Protein AF-A0A973Z3Z2-F1 (afdb_monomer)

Radius of gyration: 17.84 Å; Cα contacts (8 Å, |Δi|>4): 35; chains: 1; bounding box: 46×20×49 Å

Solvent-accessible surface area (backbone atoms only — not comparable to full-atom values): 4520 Å² total; per-residue (Å²): 132,64,73,69,58,58,52,52,49,50,39,52,52,50,27,52,52,50,30,51,47,48,50,52,53,51,48,48,50,52,50,53,52,43,43,71,77,59,44,89,61,76,78,54,73,68,56,56,55,45,47,73,46,48,52,60,51,52,25,51,52,50,25,53,52,52,39,48,52,54,52,53,62,72,69,50,84,76,82,124

pLDDT: mean 78.22, std 9.06, range [47.97, 91.5]

Mean predicted aligned error: 8.39 Å

Sequence (80 aa):
MKPPVVLLLAIVGGAIAAYTTVLLVGGATLGILWLWVFGDDPWPKWVTKSFDILLPVGGLVLWAIFGWQIWLRFRGPRSA

Foldseek 3Di:
DPPVVVLVCCLVVVLVVLLVCCCVVVVVVVVVVCCVPPNPDDDDPVVVVCCVPCSVVVSVVSSVVSSVVSVVVVVPDPPD

Structure (mmCIF, N/CA/C/O backbone):
data_AF-A0A973Z3Z2-F1
#
_entry.id   AF-A0A973Z3Z2-F1
#
loop_
_atom_site.group_PDB
_atom_site.id
_atom_site.type_symbol
_atom_site.label_atom_id
_atom_site.label_alt_id
_atom_site.label_comp_id
_atom_site.label_asym_id
_atom_site.label_entity_id
_atom_site.label_seq_id
_atom_site.pdbx_PDB_ins_code
_atom_site.Cartn_x
_atom_site.Cartn_y
_atom_site.Cartn_z
_atom_site.occupancy
_atom_site.B_iso_or_equiv
_atom_site.auth_seq_id
_atom_site.auth_comp_id
_atom_site.auth_asym_id
_atom_site.auth_atom_id
_atom_site.pdbx_PDB_model_num
ATOM 1 N N . MET A 1 1 ? -10.977 -12.746 26.335 1.00 54.75 1 MET A N 1
ATOM 2 C CA . MET A 1 1 ? -10.113 -11.588 25.993 1.00 54.75 1 MET A CA 1
ATOM 3 C C . MET A 1 1 ? -10.908 -10.305 26.192 1.00 54.75 1 MET A C 1
ATOM 5 O O . MET A 1 1 ? -12.095 -10.311 25.895 1.00 54.75 1 MET A O 1
ATOM 9 N N . LYS A 1 2 ? -10.309 -9.231 26.725 1.00 62.72 2 LYS A N 1
ATOM 10 C CA . LYS A 1 2 ? -11.019 -7.951 26.907 1.00 62.72 2 LYS A CA 1
ATOM 11 C C . LYS A 1 2 ? -11.375 -7.363 25.523 1.00 62.72 2 LYS A C 1
ATOM 13 O O . LYS A 1 2 ? -10.504 -7.384 24.651 1.00 62.72 2 LYS A O 1
ATOM 18 N N . PRO A 1 3 ? -12.585 -6.806 25.315 1.00 66.75 3 PRO A N 1
ATOM 19 C CA . PRO A 1 3 ? -13.010 -6.234 24.031 1.00 66.75 3 PRO A CA 1
ATOM 20 C C . PRO A 1 3 ? -12.011 -5.261 23.365 1.00 66.75 3 PRO A C 1
ATOM 22 O O . PRO A 1 3 ? -11.855 -5.349 22.147 1.00 66.75 3 PRO A O 1
ATOM 25 N N . PRO A 1 4 ? -11.263 -4.398 24.089 1.00 69.50 4 PRO A N 1
ATOM 26 C CA . PRO A 1 4 ? -10.270 -3.520 23.460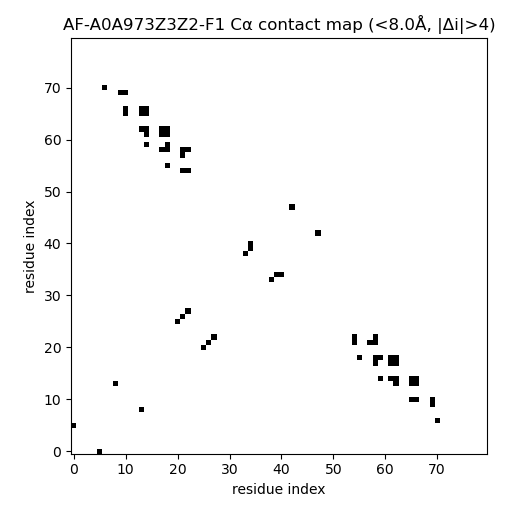 1.00 69.50 4 PRO A CA 1
ATOM 27 C C . PRO A 1 4 ? -9.094 -4.258 22.805 1.00 69.50 4 PRO A C 1
ATOM 29 O O . PRO A 1 4 ? -8.536 -3.756 21.836 1.00 69.50 4 PRO A O 1
ATOM 32 N N . VAL A 1 5 ? -8.721 -5.447 23.289 1.00 71.62 5 VAL A N 1
ATOM 33 C CA . VAL A 1 5 ? -7.576 -6.205 22.749 1.00 71.62 5 VAL A CA 1
ATOM 34 C C . VAL A 1 5 ? -7.906 -6.793 21.376 1.00 71.62 5 VAL A C 1
ATOM 36 O O . VAL A 1 5 ? -7.069 -6.786 20.479 1.00 71.62 5 VAL A O 1
ATOM 39 N N . VAL A 1 6 ? -9.148 -7.249 21.189 1.00 74.00 6 VAL A N 1
ATOM 40 C CA . VAL A 1 6 ? -9.637 -7.781 19.906 1.00 74.00 6 VAL A CA 1
ATOM 41 C C . VAL A 1 6 ? -9.702 -6.676 18.853 1.00 74.00 6 VAL A C 1
ATOM 43 O O . VAL A 1 6 ? -9.320 -6.889 17.707 1.00 74.00 6 VAL A O 1
ATOM 46 N N . LEU A 1 7 ? -10.127 -5.477 19.256 1.00 70.94 7 LEU A N 1
ATOM 47 C CA . LEU A 1 7 ? -10.157 -4.306 18.387 1.00 70.94 7 LEU A CA 1
ATOM 48 C C . LEU A 1 7 ? -8.748 -3.901 17.929 1.00 70.94 7 LEU A C 1
ATOM 50 O O . LEU A 1 7 ? -8.529 -3.658 16.746 1.00 70.94 7 LEU A O 1
ATOM 54 N N . LEU A 1 8 ? -7.791 -3.877 18.858 1.00 74.56 8 LEU A N 1
ATOM 55 C CA . LEU A 1 8 ? -6.389 -3.581 18.566 1.00 74.56 8 LEU A CA 1
ATOM 56 C C . LEU A 1 8 ? -5.797 -4.593 17.578 1.00 74.56 8 LEU A C 1
ATOM 58 O O . LEU A 1 8 ? -5.196 -4.197 16.585 1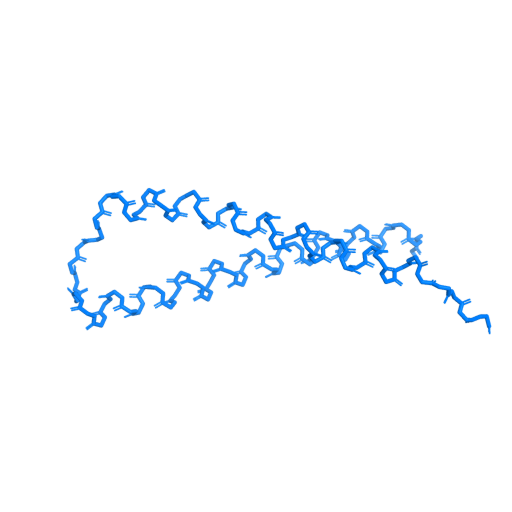.00 74.56 8 LEU A O 1
ATOM 62 N N . LEU A 1 9 ? -6.034 -5.889 17.798 1.00 75.81 9 LEU A N 1
ATOM 63 C CA . LEU A 1 9 ? -5.591 -6.948 16.888 1.00 75.81 9 LEU A CA 1
ATOM 64 C C . LEU A 1 9 ? -6.256 -6.863 15.510 1.00 75.81 9 LEU A C 1
ATOM 66 O O . LEU A 1 9 ? -5.584 -7.086 14.511 1.00 75.81 9 LEU A O 1
ATOM 70 N N . ALA A 1 10 ? -7.540 -6.509 15.431 1.00 72.31 10 ALA A N 1
ATOM 71 C CA . ALA A 1 10 ? -8.234 -6.342 14.156 1.00 72.31 10 ALA A CA 1
ATOM 72 C C . ALA A 1 10 ? -7.703 -5.138 13.362 1.00 72.31 10 ALA A C 1
ATOM 74 O O . ALA A 1 10 ? -7.514 -5.236 12.152 1.00 72.31 10 ALA A O 1
ATOM 75 N N . ILE A 1 11 ? -7.415 -4.020 14.035 1.00 74.94 11 ILE A N 1
ATOM 76 C CA . ILE A 1 11 ? -6.852 -2.823 13.398 1.00 74.94 11 ILE A CA 1
ATOM 77 C C . ILE A 1 11 ? -5.423 -3.088 12.925 1.00 74.94 11 ILE A C 1
ATOM 79 O O . ILE A 1 11 ? -5.092 -2.744 11.794 1.00 74.94 11 ILE A O 1
ATOM 83 N N . VAL A 1 12 ? -4.583 -3.701 13.764 1.00 78.19 12 VAL A N 1
ATOM 84 C CA . VAL A 1 12 ? -3.177 -3.988 13.432 1.00 78.19 12 VAL A CA 1
ATOM 85 C C . VAL A 1 12 ? -3.075 -5.107 12.394 1.00 78.19 12 VAL A C 1
ATOM 87 O O . VAL A 1 12 ? -2.363 -4.967 11.405 1.00 78.19 12 VAL A O 1
ATOM 90 N N . GLY A 1 13 ? -3.828 -6.195 12.558 1.00 76.94 13 GLY A N 1
ATOM 91 C CA . GLY A 1 13 ? -3.873 -7.296 11.595 1.00 76.94 13 GLY A CA 1
ATOM 92 C C . GLY A 1 13 ? -4.447 -6.864 10.245 1.00 76.94 13 GLY A C 1
ATOM 93 O O . GLY A 1 13 ? -3.878 -7.189 9.205 1.00 76.94 13 GLY A O 1
ATOM 94 N N . GLY A 1 14 ? -5.515 -6.058 10.252 1.00 73.12 14 GLY A N 1
ATOM 95 C CA . GLY A 1 14 ? -6.074 -5.448 9.045 1.00 73.12 14 GLY A CA 1
ATOM 96 C C . GLY A 1 14 ? -5.097 -4.490 8.357 1.00 73.12 14 GLY A C 1
ATOM 97 O O . GLY A 1 14 ? -5.015 -4.495 7.132 1.00 73.12 14 GLY A O 1
ATOM 98 N N . ALA A 1 15 ? -4.303 -3.734 9.130 1.00 68.62 15 ALA A N 1
ATOM 99 C CA . ALA A 1 15 ? -3.211 -2.894 8.622 1.00 68.62 15 ALA A CA 1
ATOM 100 C C . ALA A 1 15 ? -2.224 -3.685 7.797 1.00 68.62 15 ALA A C 1
ATOM 102 O O . ALA A 1 15 ? -1.958 -3.358 6.645 1.00 68.62 15 ALA A O 1
ATOM 103 N N . ILE A 1 16 ? -1.689 -4.729 8.422 1.00 77.94 16 ILE A N 1
ATOM 104 C CA . ILE A 1 16 ? -0.628 -5.534 7.854 1.00 77.94 16 ILE A CA 1
ATOM 105 C C . ILE A 1 16 ? -1.178 -6.225 6.613 1.00 77.94 16 ILE A C 1
ATOM 107 O O . ILE A 1 16 ? -0.562 -6.141 5.558 1.00 77.94 16 ILE A O 1
ATOM 111 N N . ALA A 1 17 ? -2.372 -6.814 6.683 1.00 75.56 17 ALA A N 1
ATOM 112 C CA . ALA A 1 17 ? -2.995 -7.465 5.537 1.00 75.56 17 ALA A CA 1
ATOM 113 C C . ALA A 1 17 ? -3.215 -6.503 4.356 1.00 75.56 17 ALA A C 1
ATOM 115 O O . ALA A 1 17 ? -2.828 -6.823 3.230 1.00 75.56 17 ALA A O 1
ATOM 116 N N . ALA A 1 18 ? -3.775 -5.313 4.597 1.00 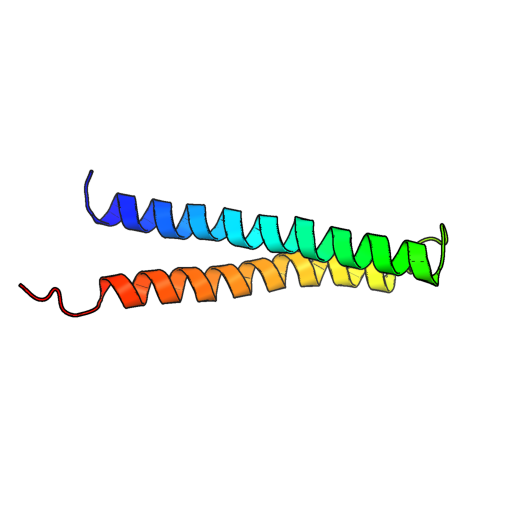71.62 18 ALA A N 1
ATOM 117 C CA . ALA A 1 18 ? -3.998 -4.315 3.552 1.00 71.62 18 ALA A CA 1
ATOM 118 C C . ALA A 1 18 ? -2.674 -3.821 2.950 1.00 71.62 18 ALA A C 1
ATOM 120 O O . ALA A 1 18 ? -2.515 -3.816 1.731 1.00 71.62 18 ALA A O 1
ATOM 121 N N . TYR A 1 19 ? -1.703 -3.485 3.802 1.00 72.56 19 TYR A N 1
ATOM 122 C CA . TYR A 1 19 ? -0.373 -3.038 3.396 1.00 72.56 19 TYR A CA 1
ATOM 123 C C . TYR A 1 19 ? 0.333 -4.073 2.514 1.00 72.56 19 TYR A C 1
ATOM 125 O O . TYR A 1 19 ? 0.797 -3.770 1.415 1.00 72.56 19 TYR A O 1
ATOM 133 N N . THR A 1 20 ? 0.349 -5.324 2.973 1.00 77.81 20 THR A N 1
ATOM 134 C CA . THR A 1 20 ? 1.008 -6.431 2.274 1.00 77.81 20 THR A CA 1
ATOM 135 C C . THR A 1 20 ? 0.314 -6.733 0.947 1.00 77.81 20 THR A C 1
ATOM 137 O O . THR A 1 20 ? 0.984 -6.983 -0.048 1.00 77.81 20 THR A O 1
ATOM 140 N N . THR A 1 21 ? -1.018 -6.639 0.891 1.00 80.38 21 THR A N 1
ATOM 141 C CA . THR A 1 21 ? -1.781 -6.828 -0.353 1.00 80.38 21 THR A CA 1
ATOM 142 C C . THR A 1 21 ? -1.441 -5.757 -1.387 1.00 80.38 21 THR A C 1
ATOM 144 O O . THR A 1 21 ? -1.217 -6.083 -2.546 1.00 80.38 21 THR A O 1
ATOM 147 N N . VAL A 1 22 ? -1.350 -4.487 -0.985 1.00 78.75 22 VAL A N 1
ATOM 148 C CA . VAL A 1 22 ? -1.004 -3.380 -1.895 1.00 78.75 22 VAL A CA 1
ATOM 149 C C . VAL A 1 22 ? 0.410 -3.537 -2.437 1.00 78.75 22 VAL A C 1
ATOM 151 O O . VAL A 1 22 ? 0.619 -3.387 -3.638 1.00 78.75 22 VAL A O 1
ATOM 154 N N . LEU A 1 23 ? 1.367 -3.885 -1.574 1.00 77.12 23 LEU A N 1
ATOM 155 C CA . LEU A 1 23 ? 2.743 -4.137 -1.989 1.00 77.12 23 LEU A CA 1
ATOM 156 C C . LEU A 1 23 ? 2.845 -5.317 -2.954 1.00 77.12 23 LEU A C 1
ATOM 158 O O . LEU A 1 23 ? 3.445 -5.184 -4.016 1.00 77.12 23 LEU A O 1
ATOM 162 N N . LEU A 1 24 ? 2.251 -6.459 -2.598 1.00 79.62 24 LEU A N 1
ATOM 163 C CA . LEU A 1 24 ? 2.354 -7.676 -3.397 1.00 79.62 24 LEU A CA 1
ATOM 164 C C . LEU A 1 24 ? 1.594 -7.543 -4.712 1.00 79.62 24 LEU A C 1
ATOM 166 O O . LEU A 1 24 ? 2.162 -7.792 -5.767 1.00 79.62 24 LEU A O 1
ATOM 170 N N . VAL A 1 25 ? 0.328 -7.130 -4.670 1.00 84.44 25 VAL A N 1
ATOM 171 C CA . VAL A 1 25 ? -0.517 -7.066 -5.867 1.00 84.44 25 VAL A CA 1
ATOM 172 C C . VAL A 1 25 ? -0.141 -5.864 -6.723 1.00 84.44 25 VAL A C 1
ATOM 174 O O . VAL A 1 25 ? 0.039 -6.014 -7.929 1.00 84.44 25 VAL A O 1
ATOM 177 N N . GLY A 1 26 ? 0.020 -4.683 -6.123 1.00 80.56 26 GLY A N 1
ATOM 178 C CA . GLY A 1 26 ? 0.399 -3.470 -6.846 1.00 80.56 26 GLY A CA 1
ATOM 179 C C . GLY A 1 26 ? 1.798 -3.587 -7.441 1.00 80.56 26 GLY A C 1
ATOM 180 O O . GLY A 1 26 ? 1.967 -3.386 -8.643 1.00 80.56 26 GLY A O 1
ATOM 181 N N . GLY A 1 27 ? 2.776 -3.995 -6.627 1.00 80.06 27 GLY A N 1
ATOM 182 C CA . GLY A 1 27 ? 4.151 -4.210 -7.071 1.00 80.06 27 GLY A CA 1
ATOM 183 C C . GLY A 1 27 ? 4.259 -5.283 -8.153 1.00 80.06 27 GLY A C 1
ATOM 184 O O . GLY A 1 27 ? 4.887 -5.037 -9.179 1.00 80.06 27 GLY A O 1
ATOM 185 N N . ALA A 1 28 ? 3.598 -6.435 -7.987 1.00 84.44 28 ALA A N 1
ATOM 186 C CA . ALA A 1 28 ? 3.623 -7.489 -9.002 1.00 84.44 28 ALA A CA 1
ATOM 187 C C . ALA A 1 28 ? 2.931 -7.063 -10.301 1.00 84.44 28 ALA A C 1
ATOM 189 O O . ALA A 1 28 ? 3.471 -7.300 -11.376 1.00 84.44 28 ALA A O 1
ATOM 190 N N . THR A 1 29 ? 1.772 -6.401 -10.224 1.00 88.38 29 THR A N 1
ATOM 191 C CA . THR A 1 29 ? 1.046 -5.950 -11.423 1.00 88.38 29 THR A CA 1
ATOM 192 C C . THR A 1 29 ? 1.879 -4.948 -12.210 1.00 88.38 29 THR A C 1
ATOM 194 O O . THR A 1 29 ? 2.021 -5.089 -13.419 1.00 88.38 29 THR A O 1
ATOM 197 N N . LEU A 1 30 ? 2.474 -3.967 -11.527 1.00 85.12 30 LEU A N 1
ATOM 198 C CA . LEU A 1 30 ? 3.336 -2.965 -12.151 1.00 85.12 30 LEU A CA 1
ATOM 199 C C . LEU A 1 30 ? 4.630 -3.584 -12.695 1.00 85.12 30 LEU A C 1
ATOM 201 O O . LEU A 1 30 ? 5.047 -3.233 -13.794 1.00 85.12 30 LEU A O 1
ATOM 205 N N . GLY A 1 31 ? 5.209 -4.545 -11.971 1.00 85.38 31 GLY A N 1
ATOM 206 C CA . GLY A 1 31 ? 6.333 -5.373 -12.414 1.00 85.38 31 GLY A CA 1
ATOM 207 C C . GLY A 1 31 ? 6.051 -6.094 -13.729 1.00 85.38 31 GLY A C 1
ATOM 208 O O . GLY A 1 31 ? 6.795 -5.948 -14.694 1.00 85.38 31 GLY A O 1
ATOM 209 N N . ILE A 1 32 ? 4.940 -6.830 -13.780 1.00 89.12 32 ILE A N 1
ATOM 210 C CA . ILE A 1 32 ? 4.511 -7.586 -14.961 1.00 89.12 32 ILE A CA 1
ATOM 211 C C . ILE A 1 32 ? 4.223 -6.643 -16.130 1.00 89.12 32 ILE A C 1
ATOM 213 O O . ILE A 1 32 ? 4.663 -6.911 -17.244 1.00 89.12 32 ILE A O 1
ATOM 217 N N . LEU A 1 33 ? 3.512 -5.536 -15.889 1.00 88.19 33 LEU A N 1
ATOM 218 C CA . LEU A 1 33 ? 3.182 -4.577 -16.944 1.00 88.19 33 LEU A CA 1
ATOM 219 C C . LEU A 1 33 ? 4.444 -3.955 -17.546 1.00 88.19 33 LEU A C 1
ATOM 221 O O . LEU A 1 33 ? 4.533 -3.795 -18.759 1.00 88.19 33 LEU A O 1
ATOM 225 N N . TRP A 1 34 ? 5.420 -3.622 -16.700 1.00 87.75 34 TRP A N 1
ATOM 226 C CA . TRP A 1 34 ? 6.690 -3.066 -17.147 1.00 87.75 34 TRP A CA 1
ATOM 227 C C . TRP A 1 34 ? 7.464 -4.061 -18.003 1.00 87.75 34 TRP A C 1
ATOM 229 O O . TRP A 1 34 ? 7.838 -3.723 -19.120 1.00 87.75 34 TRP A O 1
ATOM 239 N N . LEU A 1 35 ? 7.617 -5.300 -17.527 1.00 90.38 35 LEU A N 1
ATOM 240 C CA . LEU A 1 35 ? 8.265 -6.367 -18.292 1.00 90.38 35 LEU A CA 1
ATOM 241 C C . LEU A 1 35 ? 7.545 -6.637 -19.621 1.00 90.38 35 LEU A C 1
ATOM 243 O O . LEU A 1 35 ? 8.183 -6.960 -20.617 1.00 90.38 35 LEU A O 1
ATOM 247 N N . TRP A 1 36 ? 6.219 -6.488 -19.657 1.00 90.50 36 TRP A N 1
ATOM 248 C CA . TRP A 1 36 ? 5.435 -6.682 -20.874 1.00 90.50 36 TRP A CA 1
ATOM 249 C C . TRP A 1 36 ? 5.632 -5.560 -21.906 1.00 90.50 36 TRP A C 1
ATOM 251 O O . TRP A 1 36 ? 5.697 -5.847 -23.099 1.00 90.50 36 TRP A O 1
ATOM 261 N N . VAL A 1 37 ? 5.735 -4.298 -21.473 1.00 91.31 37 VAL A N 1
ATOM 262 C CA . VAL A 1 37 ? 5.882 -3.141 -22.381 1.00 91.31 37 VAL A CA 1
ATOM 263 C C . VAL A 1 37 ? 7.340 -2.864 -22.746 1.00 91.31 37 VAL A C 1
ATOM 265 O O . VAL A 1 37 ? 7.643 -2.595 -23.905 1.00 91.31 37 VAL A O 1
ATOM 268 N N . PHE A 1 38 ? 8.230 -2.892 -21.758 1.00 89.38 38 PHE A N 1
ATOM 269 C CA . PHE A 1 38 ? 9.618 -2.436 -21.867 1.00 89.38 38 PHE A CA 1
ATOM 270 C C . PHE A 1 38 ? 10.634 -3.582 -21.767 1.00 89.38 38 PHE A C 1
ATOM 272 O O . PHE A 1 38 ? 11.832 -3.354 -21.893 1.00 89.38 38 PHE A O 1
ATOM 279 N N . GLY A 1 39 ? 10.186 -4.825 -21.565 1.00 87.94 39 GLY A N 1
ATOM 280 C CA . GLY A 1 39 ? 11.094 -5.956 -21.399 1.00 87.94 39 GLY A CA 1
ATOM 281 C C . GLY A 1 39 ? 11.960 -5.799 -20.151 1.00 87.94 39 GLY A C 1
ATOM 282 O O . GLY A 1 39 ? 11.485 -5.366 -19.104 1.00 87.94 39 GLY A O 1
ATOM 283 N N . ASP A 1 40 ? 13.238 -6.144 -20.275 1.00 87.31 40 ASP A N 1
ATOM 284 C CA . ASP A 1 40 ? 14.206 -6.136 -19.169 1.00 87.31 40 ASP A CA 1
ATOM 285 C C . ASP A 1 40 ? 14.873 -4.760 -18.954 1.00 87.31 40 ASP A C 1
ATOM 287 O O . ASP A 1 40 ? 15.873 -4.638 -18.243 1.00 87.31 40 ASP A O 1
ATOM 291 N N . ASP A 1 41 ? 14.341 -3.707 -19.586 1.00 91.50 41 ASP A N 1
ATOM 292 C CA . ASP A 1 41 ? 14.875 -2.359 -19.427 1.00 91.50 41 ASP A CA 1
ATOM 293 C C . ASP A 1 41 ? 14.738 -1.883 -17.971 1.00 91.50 41 ASP A C 1
ATOM 295 O O . ASP A 1 41 ? 13.665 -1.998 -17.356 1.00 91.50 41 ASP A O 1
ATOM 299 N N . PRO A 1 42 ? 15.808 -1.301 -17.394 1.00 88.12 42 PRO A N 1
ATOM 300 C CA . PRO A 1 42 ? 15.798 -0.875 -16.010 1.00 88.12 42 PRO A CA 1
ATOM 301 C C . PRO A 1 42 ? 14.786 0.246 -15.797 1.00 88.12 42 PRO A C 1
ATOM 303 O O . PRO A 1 42 ? 14.661 1.188 -16.584 1.00 88.12 42 PRO A O 1
ATOM 306 N N . TRP A 1 43 ? 14.107 0.174 -14.656 1.00 86.38 43 TRP A N 1
ATOM 307 C CA . TRP A 1 43 ? 13.150 1.189 -14.254 1.00 86.38 43 TRP A CA 1
ATOM 308 C C . TRP A 1 43 ? 13.839 2.557 -14.163 1.00 86.38 43 TRP A C 1
ATOM 310 O O . TRP A 1 43 ? 14.889 2.682 -13.519 1.00 86.38 43 TRP A O 1
ATOM 320 N N . PRO A 1 44 ? 13.249 3.618 -14.737 1.00 88.19 44 PRO A N 1
ATOM 321 C CA . PRO A 1 44 ? 13.764 4.962 -14.571 1.00 88.19 44 PRO A CA 1
ATOM 322 C C . PRO A 1 44 ? 13.825 5.332 -13.087 1.00 88.19 44 PRO A C 1
ATOM 324 O O . PRO A 1 44 ? 12.904 5.040 -12.323 1.00 88.19 44 PRO A O 1
ATOM 327 N N . LYS A 1 45 ? 14.878 6.052 -12.683 1.00 87.81 45 LYS A N 1
ATOM 328 C 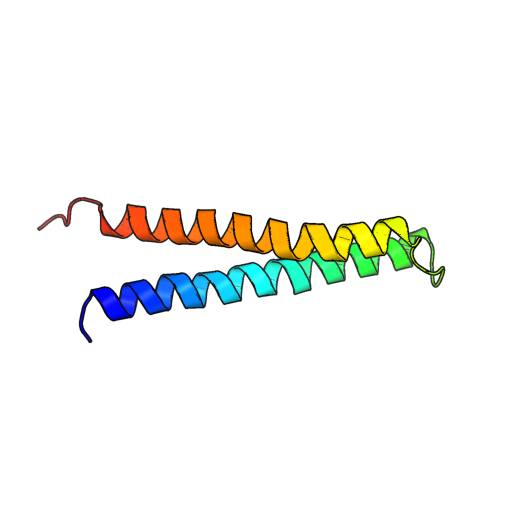CA . LYS A 1 45 ? 15.113 6.443 -11.277 1.00 87.81 45 LYS A CA 1
ATOM 329 C C . LYS A 1 45 ? 13.937 7.185 -10.631 1.00 87.81 45 LYS A C 1
ATOM 331 O O . LYS A 1 45 ? 13.760 7.142 -9.416 1.00 87.81 45 LYS A O 1
ATOM 336 N N . TRP A 1 46 ? 13.151 7.906 -11.430 1.00 82.38 46 TRP A N 1
ATOM 337 C CA . TRP A 1 46 ? 11.976 8.613 -10.932 1.00 82.38 46 TRP A CA 1
ATOM 338 C C . TRP A 1 46 ? 10.840 7.653 -10.563 1.00 82.38 46 TRP A C 1
ATOM 340 O O . TRP A 1 46 ? 10.158 7.909 -9.579 1.00 82.38 46 TRP A O 1
ATOM 350 N N . VAL A 1 47 ? 10.681 6.528 -11.271 1.00 84.50 47 VAL A N 1
ATOM 351 C CA . VAL A 1 47 ? 9.627 5.543 -10.985 1.00 84.50 47 VAL A CA 1
ATOM 352 C C . VAL A 1 47 ? 9.936 4.767 -9.710 1.00 84.50 47 VAL A C 1
ATOM 354 O O . VAL A 1 47 ? 9.067 4.613 -8.858 1.00 84.50 47 VAL A O 1
ATOM 357 N N . THR A 1 48 ? 11.191 4.349 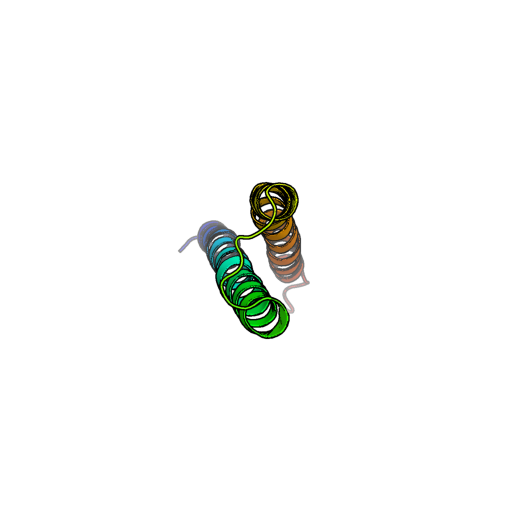-9.532 1.00 84.12 48 THR A N 1
ATOM 358 C CA . THR A 1 48 ? 11.661 3.715 -8.289 1.00 84.12 48 THR A CA 1
ATOM 359 C C . THR A 1 48 ? 11.446 4.638 -7.093 1.00 84.12 48 THR A C 1
ATOM 361 O O . THR A 1 48 ? 10.806 4.245 -6.122 1.00 84.12 48 THR A O 1
ATOM 364 N N . LYS A 1 49 ? 11.844 5.913 -7.209 1.00 85.19 49 LYS A N 1
ATOM 365 C CA . LYS A 1 49 ? 11.593 6.920 -6.167 1.00 85.19 49 LYS A CA 1
ATOM 366 C C . LYS A 1 49 ? 10.099 7.131 -5.893 1.00 85.19 49 LYS A C 1
ATOM 368 O O . LYS A 1 49 ? 9.708 7.337 -4.747 1.00 85.19 49 LYS A O 1
ATOM 373 N N . SER A 1 50 ? 9.260 7.102 -6.928 1.00 83.31 50 SER A N 1
ATOM 374 C CA . SER A 1 50 ? 7.809 7.178 -6.767 1.00 83.31 50 SER A CA 1
ATOM 375 C C . SER A 1 50 ? 7.262 5.972 -6.010 1.00 83.31 50 SER A C 1
ATOM 377 O O . SER A 1 50 ? 6.438 6.173 -5.127 1.00 83.31 50 SER A O 1
ATOM 379 N N . PHE A 1 51 ? 7.719 4.748 -6.278 1.00 81.88 51 PHE A N 1
ATOM 380 C CA . PHE A 1 51 ? 7.275 3.572 -5.524 1.00 81.88 51 PHE A CA 1
ATOM 381 C C . PHE A 1 51 ? 7.733 3.568 -4.076 1.00 81.88 51 PHE A C 1
ATOM 383 O O . PHE A 1 51 ? 6.920 3.260 -3.206 1.00 81.88 51 PHE A O 1
ATOM 390 N N . ASP A 1 52 ? 8.964 3.998 -3.809 1.00 82.56 52 ASP A N 1
ATOM 391 C CA . ASP A 1 52 ? 9.490 4.112 -2.447 1.00 82.56 52 ASP A CA 1
ATOM 392 C C . ASP A 1 52 ? 8.657 5.060 -1.569 1.00 82.56 52 ASP A C 1
ATOM 394 O O . ASP A 1 52 ? 8.675 4.946 -0.347 1.00 82.56 52 ASP A O 1
ATOM 398 N N . ILE A 1 53 ? 7.904 5.987 -2.173 1.00 84.81 53 ILE A N 1
ATOM 399 C CA . ILE A 1 53 ? 7.034 6.934 -1.465 1.00 84.81 53 ILE A CA 1
ATOM 400 C C . ILE A 1 53 ? 5.566 6.493 -1.526 1.00 84.81 53 ILE A C 1
ATOM 402 O O . ILE A 1 53 ? 4.880 6.446 -0.505 1.00 84.81 53 ILE A O 1
ATOM 406 N N . LEU A 1 54 ? 5.059 6.175 -2.717 1.00 80.25 54 LEU A N 1
ATOM 407 C CA . LEU A 1 54 ? 3.638 5.913 -2.948 1.00 80.25 54 LEU A CA 1
ATOM 408 C C . LEU A 1 54 ? 3.177 4.599 -2.329 1.00 80.25 54 LEU A C 1
ATOM 410 O O . LEU A 1 54 ? 2.050 4.539 -1.847 1.00 80.25 54 LEU A O 1
ATOM 414 N N . LEU A 1 55 ? 4.020 3.564 -2.310 1.00 78.75 55 LEU A N 1
ATOM 415 C CA . LEU A 1 55 ? 3.662 2.292 -1.687 1.00 78.75 55 LEU A CA 1
ATOM 416 C C . LEU A 1 55 ? 3.480 2.427 -0.164 1.00 78.75 55 LEU A C 1
ATOM 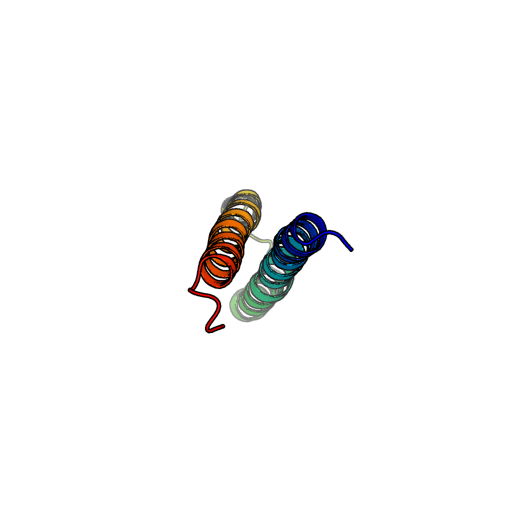418 O O . LEU A 1 55 ? 2.408 2.054 0.324 1.00 78.75 55 LEU A O 1
ATOM 422 N N . PRO A 1 56 ? 4.430 3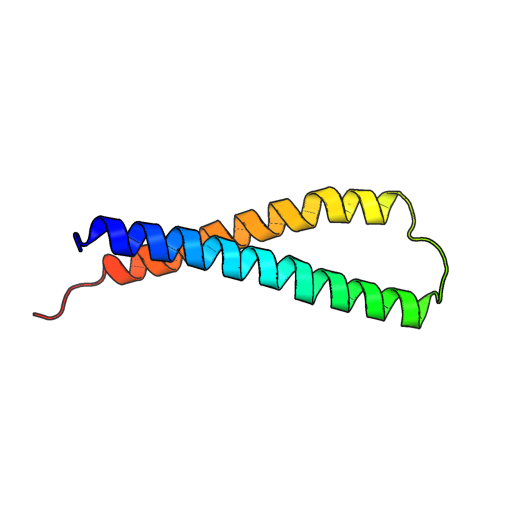.007 0.600 1.00 78.44 56 PRO A N 1
ATOM 423 C CA . PRO A 1 56 ? 4.228 3.213 2.030 1.00 78.44 56 PRO A CA 1
ATOM 424 C C . PRO A 1 56 ? 3.072 4.166 2.339 1.00 78.44 56 PRO A C 1
ATOM 426 O O . PRO A 1 56 ? 2.237 3.862 3.192 1.00 78.44 56 PRO A O 1
ATOM 429 N N . VAL A 1 57 ? 2.971 5.289 1.620 1.00 85.12 57 VAL A N 1
ATOM 430 C CA . VAL A 1 57 ? 1.899 6.272 1.842 1.00 85.12 57 VAL A CA 1
ATOM 431 C C . VAL A 1 57 ? 0.529 5.688 1.492 1.00 85.12 57 VAL A C 1
ATOM 433 O O . VAL A 1 57 ? -0.404 5.799 2.285 1.00 85.12 57 VAL A O 1
ATOM 436 N N . GLY A 1 58 ? 0.399 5.022 0.345 1.00 81.75 58 GLY A N 1
ATOM 437 C CA . GLY A 1 58 ? -0.847 4.379 -0.076 1.00 81.75 58 GLY A CA 1
ATOM 438 C C . GLY A 1 58 ? -1.279 3.279 0.891 1.00 81.75 58 GLY A C 1
ATOM 439 O O . GLY A 1 58 ? -2.454 3.182 1.247 1.00 81.75 58 GLY A O 1
ATOM 440 N N . GLY A 1 59 ? -0.318 2.505 1.395 1.00 78.00 59 GLY A N 1
ATOM 441 C CA . GLY A 1 59 ? -0.549 1.509 2.429 1.00 78.00 59 GLY A CA 1
ATOM 442 C C . GLY A 1 59 ? -1.046 2.102 3.755 1.00 78.00 59 GLY A C 1
ATOM 443 O O . GLY A 1 59 ? -1.998 1.580 4.336 1.00 78.00 59 GLY A O 1
ATOM 444 N N . LEU A 1 60 ? -0.471 3.224 4.206 1.00 81.75 60 LEU A N 1
ATOM 445 C CA . LEU A 1 60 ? -0.935 3.952 5.396 1.00 81.75 60 LEU A CA 1
ATOM 446 C C . LEU A 1 60 ? -2.347 4.522 5.220 1.00 81.75 60 LEU A C 1
ATOM 448 O O . LEU A 1 60 ? -3.159 4.447 6.143 1.00 81.75 60 LEU A O 1
ATOM 452 N N . VAL A 1 61 ? -2.658 5.065 4.040 1.00 84.06 61 VAL A N 1
ATOM 453 C CA . VAL A 1 61 ? -3.996 5.582 3.718 1.00 84.06 61 VAL A CA 1
ATOM 454 C C . VAL A 1 61 ? -5.030 4.459 3.764 1.00 84.06 61 VAL A C 1
ATOM 456 O O . VAL A 1 61 ? -6.065 4.601 4.415 1.00 84.06 61 VAL A O 1
ATOM 459 N N . LEU A 1 62 ? -4.746 3.319 3.131 1.00 78.62 62 LEU A N 1
ATOM 460 C CA . LEU A 1 62 ? -5.648 2.168 3.151 1.00 78.62 62 LEU A CA 1
ATOM 461 C C . LEU A 1 62 ? -5.810 1.599 4.558 1.00 78.62 62 LEU A C 1
ATOM 463 O O . LEU A 1 62 ? -6.931 1.287 4.957 1.00 78.62 62 LEU A O 1
ATOM 467 N N . TRP A 1 63 ? -4.734 1.539 5.344 1.00 77.88 63 TRP A N 1
ATOM 468 C CA . TRP A 1 63 ? -4.841 1.177 6.751 1.00 77.88 63 TRP A CA 1
ATOM 469 C C . TRP A 1 63 ? -5.770 2.115 7.523 1.00 77.88 63 TRP A C 1
ATOM 471 O O . TRP A 1 63 ? -6.656 1.638 8.231 1.00 77.88 63 TRP A O 1
ATOM 481 N N . ALA A 1 64 ? -5.608 3.431 7.370 1.00 80.56 64 ALA A N 1
ATOM 482 C CA . ALA A 1 64 ? -6.456 4.407 8.041 1.00 80.56 64 ALA A CA 1
ATOM 483 C C . ALA A 1 64 ? -7.932 4.227 7.651 1.00 80.56 64 ALA A C 1
ATOM 485 O O . ALA A 1 64 ? -8.800 4.231 8.524 1.00 80.56 64 ALA A O 1
ATOM 486 N N . ILE A 1 65 ? -8.220 3.985 6.367 1.00 83.50 65 ILE A N 1
ATOM 487 C CA . ILE A 1 65 ? -9.581 3.735 5.871 1.00 83.50 65 ILE A CA 1
ATOM 488 C C . ILE A 1 65 ? -10.159 2.447 6.475 1.00 83.50 65 ILE A C 1
ATOM 490 O O . ILE A 1 65 ? -11.263 2.471 7.020 1.00 83.50 65 ILE A O 1
ATOM 494 N N . PHE A 1 66 ? -9.435 1.325 6.422 1.00 79.38 66 PHE A N 1
ATOM 495 C CA . PHE A 1 66 ? -9.929 0.050 6.955 1.00 79.38 66 PHE A CA 1
ATOM 496 C C . PHE A 1 66 ? -10.057 0.065 8.480 1.00 79.38 66 PHE A C 1
ATOM 498 O O . PHE A 1 66 ? -11.072 -0.384 9.015 1.00 79.38 66 PHE A O 1
ATOM 505 N N . GLY A 1 67 ? -9.079 0.633 9.188 1.00 77.31 67 GLY A N 1
ATOM 506 C CA . GLY A 1 67 ? -9.139 0.833 10.634 1.00 77.31 67 GLY A CA 1
ATOM 507 C C . GLY A 1 67 ? -10.340 1.690 11.035 1.00 77.31 67 GLY A C 1
ATOM 508 O O . GLY A 1 67 ? -11.067 1.340 11.967 1.00 77.31 67 GLY A O 1
ATOM 509 N N . TRP A 1 68 ? -10.614 2.755 10.276 1.00 79.31 68 TRP A N 1
ATOM 510 C CA . TRP A 1 68 ? -11.794 3.594 10.465 1.00 79.31 68 TRP A CA 1
ATOM 511 C C . TRP A 1 68 ? -13.103 2.830 10.231 1.00 79.31 68 TRP A C 1
ATOM 513 O O . TRP A 1 68 ? -14.011 2.911 11.055 1.00 79.31 68 TRP 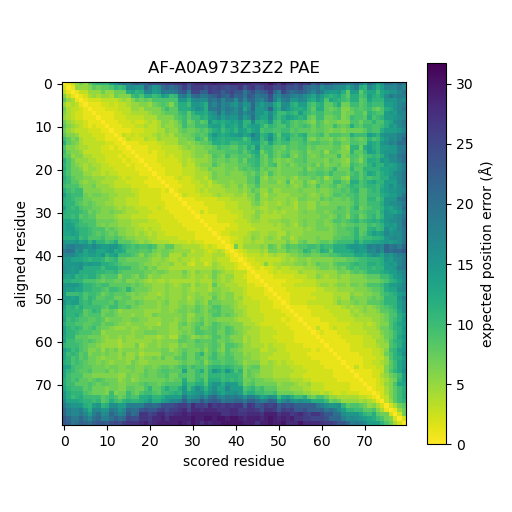A O 1
ATOM 523 N N . GLN A 1 69 ? -13.208 2.034 9.164 1.00 80.69 69 GLN A N 1
ATOM 524 C CA . GLN A 1 69 ? -14.406 1.227 8.901 1.00 80.69 69 GLN A CA 1
ATOM 525 C C . GLN A 1 69 ? -14.670 0.191 10.001 1.00 80.69 69 GLN A C 1
ATOM 527 O O . GLN A 1 69 ? -15.813 0.039 10.439 1.00 80.69 69 GLN A O 1
ATOM 532 N N . ILE A 1 70 ? -13.627 -0.491 10.488 1.00 76.81 70 ILE A N 1
ATOM 533 C CA . ILE A 1 70 ? -13.735 -1.425 11.618 1.00 76.81 70 ILE A CA 1
ATOM 534 C C . ILE A 1 70 ? -14.247 -0.679 12.852 1.00 76.81 70 ILE A C 1
ATOM 536 O O . ILE A 1 70 ? -15.208 -1.112 13.488 1.00 76.81 70 ILE A O 1
ATOM 540 N N . TRP A 1 71 ? -13.649 0.471 13.159 1.00 74.06 71 TRP A N 1
ATOM 541 C CA . TRP A 1 71 ? -14.035 1.312 14.287 1.00 74.06 71 TRP A CA 1
ATOM 542 C C . TRP A 1 71 ? -15.503 1.757 14.227 1.00 74.06 71 TRP A C 1
ATOM 544 O O . TRP A 1 71 ? -16.225 1.639 15.220 1.00 74.06 71 TRP A O 1
ATOM 554 N N . LEU A 1 72 ? -15.976 2.206 13.060 1.00 78.44 72 LEU A N 1
ATOM 555 C CA . LEU A 1 72 ? -17.380 2.570 12.848 1.00 78.44 72 LEU A CA 1
ATOM 556 C C . LEU A 1 72 ? -18.322 1.385 13.089 1.00 78.44 72 LEU A C 1
ATOM 558 O O . LEU A 1 72 ? -19.372 1.551 13.708 1.00 78.44 72 LEU A O 1
ATOM 562 N N . ARG A 1 73 ? -17.930 0.177 12.670 1.00 70.81 73 ARG A N 1
ATOM 563 C CA . ARG A 1 73 ? -18.730 -1.042 12.848 1.00 70.81 73 ARG A CA 1
A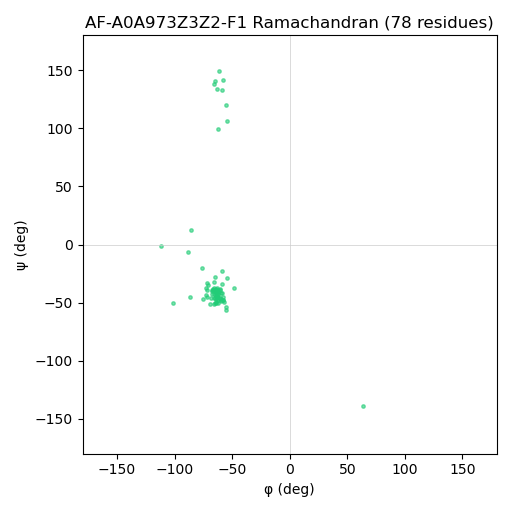TOM 564 C C . ARG A 1 73 ? -18.900 -1.428 14.319 1.00 70.81 73 ARG A C 1
ATOM 566 O O . ARG A 1 73 ? -19.956 -1.923 14.695 1.00 70.81 73 ARG A O 1
ATOM 573 N N . PHE A 1 74 ? -17.907 -1.144 15.164 1.00 66.88 74 PHE A N 1
ATOM 574 C CA . PHE A 1 74 ? -18.007 -1.341 16.616 1.00 66.88 74 PHE A CA 1
ATOM 575 C C . PHE A 1 74 ? -18.836 -0.268 17.341 1.00 66.88 74 PHE A C 1
ATOM 577 O O . PHE A 1 74 ? -19.299 -0.526 18.452 1.00 66.88 74 PHE A O 1
ATOM 584 N N . ARG A 1 75 ? -19.031 0.916 16.741 1.00 67.94 75 ARG A N 1
ATOM 585 C CA . ARG A 1 75 ? -19.875 1.996 17.289 1.00 67.94 75 ARG A CA 1
ATOM 586 C C . ARG A 1 75 ? -21.351 1.910 16.876 1.00 67.94 75 ARG A C 1
ATOM 588 O O . ARG A 1 75 ? -22.146 2.705 17.371 1.00 67.94 75 ARG A O 1
ATOM 595 N N . GLY A 1 76 ? -21.726 0.991 15.984 1.00 60.56 76 GLY A N 1
ATOM 596 C CA . GLY A 1 76 ? -23.130 0.765 15.628 1.00 60.56 76 GLY A CA 1
ATOM 597 C C . GLY A 1 76 ? -23.954 0.312 16.844 1.00 60.56 76 GLY A C 1
ATOM 598 O O . GLY A 1 76 ? -23.392 -0.337 17.734 1.00 60.56 76 GLY A O 1
ATOM 599 N N . PRO A 1 77 ? -25.261 0.644 16.921 1.00 56.06 77 PRO A N 1
ATOM 600 C CA . PRO A 1 77 ? -26.102 0.187 18.016 1.00 56.06 77 PRO A CA 1
ATOM 601 C C . PRO A 1 77 ? -26.022 -1.335 18.081 1.00 56.06 77 PRO A C 1
ATOM 603 O O . PRO A 1 77 ? -26.341 -2.026 17.115 1.00 56.06 77 PRO A O 1
ATOM 606 N N . ARG A 1 78 ? -25.564 -1.859 19.223 1.00 61.16 78 ARG A N 1
ATOM 607 C CA . ARG A 1 78 ? -25.806 -3.256 19.564 1.00 61.16 78 ARG A CA 1
ATOM 608 C C . ARG A 1 78 ? -27.319 -3.368 19.660 1.00 61.16 78 ARG A C 1
ATOM 610 O O . ARG A 1 78 ? -27.882 -2.910 20.649 1.00 61.16 78 ARG A O 1
ATOM 617 N N . SER A 1 79 ? -27.972 -3.866 18.613 1.00 54.41 79 SER A N 1
ATOM 618 C CA . SER A 1 79 ? -29.327 -4.383 18.747 1.00 54.41 79 SER A CA 1
ATOM 619 C C . SER A 1 79 ? -29.254 -5.416 19.867 1.00 54.41 79 SER A C 1
ATOM 621 O O . SER A 1 79 ? -28.562 -6.426 19.725 1.00 54.41 79 SER A O 1
ATOM 623 N N . ALA A 1 80 ? -29.796 -5.017 21.016 1.00 47.97 80 ALA A N 1
ATOM 624 C CA . ALA A 1 80 ? -29.915 -5.825 22.215 1.00 47.97 80 ALA A CA 1
ATOM 625 C C . ALA A 1 80 ? -30.809 -7.036 21.948 1.00 47.97 80 ALA A C 1
ATOM 627 O O . ALA A 1 80 ? -31.726 -6.905 21.102 1.00 47.97 80 ALA A O 1
#

Secondary structure (DSSP, 8-state):
--HHHHHHHHHHHHHHHHHHHIIIIIHHHHHHHHHHHHTTPPPPHHHHHHHHHHHHHHHHHHHHHHHHHHHHHHHS----